Protein AF-K1PGI6-F1 (afdb_monomer_lite)

Radius of gyration: 29.98 Å; chains: 1; bounding box: 66×73×94 Å

Sequence (175 aa):
MPEKWTPDKRDNFYEDVRNVTDFQCILDNTSNPKEFRCNWNLGKYLHPLYLDVNIILSVDNGQNGVNCPQKKISEQCIWTEHDEPNINSMSNIVILNVTNLVFKTSKIFRKEFWTQNISKHAPPSFINASSSSLEQCGCATITWVTIPGGVKTTSTVTLKSQWNTVPLVSRNLDQ

Structure (mmCIF, N/CA/C/O backbone):
data_AF-K1PGI6-F1
#
_entry.id   AF-K1PGI6-F1
#
loop_
_atom_site.group_PDB
_atom_site.id
_atom_site.type_symbol
_atom_site.label_atom_id
_atom_site.label_alt_id
_atom_site.label_comp_id
_atom_site.label_asym_id
_atom_site.label_entity_id
_atom_site.label_seq_id
_atom_site.pdbx_PDB_ins_code
_atom_site.Cartn_x
_atom_site.Cartn_y
_atom_site.Cartn_z
_atom_site.occupancy
_atom_site.B_iso_or_equiv
_atom_site.auth_seq_id
_atom_site.auth_comp_id
_atom_site.auth_asym_id
_atom_site.auth_atom_id
_atom_site.pdbx_PDB_model_num
ATOM 1 N N . MET A 1 1 ? -40.470 4.940 34.195 1.00 37.72 1 MET A N 1
ATOM 2 C CA . MET A 1 1 ? -39.184 4.235 34.384 1.00 37.72 1 MET A CA 1
ATOM 3 C C . MET A 1 1 ? -38.901 3.498 33.087 1.00 37.72 1 MET A C 1
ATOM 5 O O . MET A 1 1 ? -39.742 2.683 32.735 1.00 37.72 1 MET A O 1
ATOM 9 N N . PRO A 1 2 ? -37.850 3.825 32.319 1.00 34.69 2 PRO A N 1
ATOM 10 C CA . PRO A 1 2 ? -37.581 3.095 31.091 1.00 34.69 2 PRO A CA 1
ATOM 11 C C . PRO A 1 2 ? -36.929 1.748 31.419 1.00 34.69 2 PRO A C 1
ATOM 13 O O . PRO A 1 2 ? -36.061 1.663 32.290 1.00 34.69 2 PRO A O 1
ATOM 16 N N . GLU A 1 3 ? -37.419 0.708 30.749 1.00 35.00 3 GLU A N 1
ATOM 17 C CA . GLU A 1 3 ? -36.986 -0.680 30.876 1.00 35.00 3 GLU A CA 1
ATOM 18 C C . GLU A 1 3 ? -35.479 -0.832 30.678 1.00 35.00 3 GLU A C 1
ATOM 20 O O . GLU A 1 3 ? -34.880 -0.330 29.724 1.00 35.00 3 GLU A O 1
ATOM 25 N N . LYS A 1 4 ? -34.872 -1.571 31.606 1.00 40.00 4 LYS A N 1
ATOM 26 C CA . LYS A 1 4 ? -33.492 -2.032 31.528 1.00 40.00 4 LYS A CA 1
ATOM 27 C C . LYS A 1 4 ? -33.428 -3.091 30.426 1.00 40.00 4 LYS A C 1
ATOM 29 O O . LYS A 1 4 ? -33.815 -4.234 30.648 1.00 40.00 4 LYS A O 1
ATOM 34 N N . TRP A 1 5 ? -32.941 -2.711 29.250 1.00 35.09 5 TRP A N 1
ATOM 35 C CA . TRP A 1 5 ? -32.535 -3.669 28.227 1.00 35.09 5 TRP A CA 1
ATOM 36 C C . TRP A 1 5 ? -31.377 -4.511 28.772 1.00 35.09 5 TRP A C 1
ATOM 38 O O . TRP A 1 5 ? -30.277 -4.006 28.990 1.00 35.09 5 TRP A O 1
ATOM 48 N N . THR A 1 6 ? -31.626 -5.792 29.028 1.00 43.09 6 THR A N 1
ATOM 49 C CA . THR A 1 6 ? -30.571 -6.793 29.207 1.00 43.09 6 THR A CA 1
ATOM 50 C C . THR A 1 6 ? -30.298 -7.441 27.854 1.00 43.09 6 THR A C 1
ATOM 52 O O . THR A 1 6 ? -31.225 -8.038 27.305 1.00 43.09 6 THR A O 1
ATOM 55 N N . PRO A 1 7 ? -29.076 -7.344 27.302 1.00 41.31 7 PRO A N 1
ATOM 56 C CA . PRO A 1 7 ? -28.763 -8.005 26.045 1.00 41.31 7 PRO A CA 1
ATOM 57 C C . PRO A 1 7 ? -28.815 -9.528 26.233 1.00 41.31 7 PRO A C 1
ATOM 59 O O . PRO A 1 7 ? -28.208 -10.074 27.159 1.00 41.31 7 PRO A O 1
ATOM 62 N N . ASP A 1 8 ? -29.593 -10.200 25.378 1.00 39.50 8 ASP A N 1
ATOM 63 C CA . ASP A 1 8 ? -29.679 -11.660 25.305 1.00 39.50 8 ASP A CA 1
ATOM 64 C C . ASP A 1 8 ? -28.314 -12.206 24.847 1.00 39.50 8 ASP A C 1
ATOM 66 O O . ASP A 1 8 ? -27.729 -11.737 23.872 1.00 39.50 8 ASP A O 1
ATOM 70 N N . LYS A 1 9 ? -27.791 -13.208 25.560 1.00 43.75 9 LYS A N 1
ATOM 71 C CA . LYS A 1 9 ? -26.442 -13.798 25.413 1.00 43.75 9 LYS A CA 1
ATOM 72 C C . LYS A 1 9 ? -26.228 -14.570 24.095 1.00 43.75 9 LYS A C 1
ATOM 74 O O . LYS A 1 9 ? -25.336 -15.414 24.015 1.00 43.75 9 LYS A O 1
ATOM 79 N N . ARG A 1 10 ? -27.053 -14.341 23.072 1.00 42.09 10 ARG A N 1
ATOM 80 C CA . ARG A 1 10 ? -27.073 -15.115 21.821 1.00 42.09 10 ARG A CA 1
ATOM 81 C C . ARG A 1 10 ? -26.584 -14.365 20.577 1.00 42.09 10 ARG A C 1
ATOM 83 O O . ARG A 1 10 ? -26.429 -15.016 19.553 1.00 42.09 10 ARG A O 1
ATOM 90 N N . ASP A 1 11 ? -26.194 -13.092 20.693 1.00 40.69 11 ASP A N 1
ATOM 91 C CA . ASP A 1 11 ? -25.658 -12.277 19.582 1.00 40.69 11 ASP A CA 1
ATOM 92 C C . ASP A 1 11 ? -24.184 -11.835 19.750 1.00 40.69 11 ASP A C 1
ATOM 94 O O . ASP A 1 11 ? -23.733 -10.854 19.160 1.00 40.69 11 ASP A O 1
ATOM 98 N N . ASN A 1 12 ? -23.364 -12.606 20.475 1.00 42.62 12 ASN A N 1
ATOM 99 C CA . ASN A 1 12 ? -21.928 -12.324 20.688 1.00 42.62 12 ASN A CA 1
ATOM 100 C C . ASN A 1 12 ? -21.038 -12.364 19.415 1.00 42.62 12 ASN A C 1
ATOM 102 O O . ASN A 1 12 ? -19.816 -12.287 19.513 1.00 42.62 12 ASN A O 1
ATOM 106 N N . PHE A 1 13 ? -21.603 -12.489 18.209 1.00 45.72 13 PHE A N 1
ATOM 107 C CA . PHE A 1 13 ? -20.850 -12.475 16.943 1.00 45.72 13 PHE A CA 1
ATOM 108 C C . PHE A 1 13 ? -20.705 -11.080 16.305 1.00 45.72 13 PHE A C 1
ATOM 110 O O . PHE A 1 13 ? -20.032 -10.945 15.271 1.00 45.72 13 PHE A O 1
ATOM 117 N N . TYR A 1 14 ? -21.327 -10.057 16.897 1.00 51.44 14 TYR A N 1
ATOM 118 C CA . TYR A 1 14 ? -21.473 -8.725 16.300 1.00 51.44 14 TYR A CA 1
ATOM 119 C C . TYR A 1 14 ? -20.772 -7.583 17.055 1.00 51.44 14 TYR A C 1
ATOM 121 O O . TYR A 1 14 ? -20.763 -6.457 16.559 1.00 51.44 14 TYR A O 1
ATOM 129 N N . GLU A 1 15 ? -20.163 -7.860 18.210 1.00 51.88 15 GLU A N 1
ATOM 130 C CA . GLU A 1 15 ? -19.673 -6.822 19.134 1.00 51.88 15 GLU A CA 1
ATOM 131 C C . GLU A 1 15 ? -18.176 -6.490 18.999 1.00 51.88 15 GLU A C 1
ATOM 133 O O . GLU A 1 15 ? -17.731 -5.445 19.479 1.00 51.88 15 GLU A O 1
ATOM 138 N N . ASP A 1 16 ? -17.391 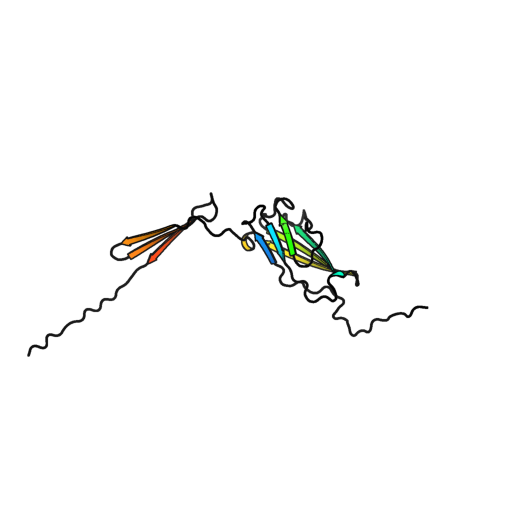-7.333 18.320 1.00 61.00 16 ASP A N 1
ATOM 139 C CA . ASP A 1 16 ? -15.932 -7.189 18.283 1.00 61.00 16 ASP A CA 1
ATOM 140 C C . ASP A 1 16 ? -15.400 -6.758 16.907 1.00 61.00 16 ASP A C 1
ATOM 142 O O . ASP A 1 16 ? -15.907 -7.157 15.851 1.00 61.00 16 ASP A O 1
ATOM 146 N N . VAL A 1 17 ? -14.350 -5.933 16.922 1.00 62.06 17 VAL A N 1
ATOM 147 C CA . VAL A 1 17 ? -13.627 -5.518 15.718 1.00 62.06 17 VAL A CA 1
ATOM 148 C C . VAL A 1 17 ? -12.964 -6.764 15.122 1.00 62.06 17 VAL A C 1
ATOM 150 O O . VAL A 1 17 ? -12.034 -7.356 15.685 1.00 62.06 17 VAL A O 1
ATOM 153 N N . ARG A 1 18 ? -13.469 -7.199 13.964 1.00 71.06 18 ARG A N 1
ATOM 154 C CA . ARG A 1 18 ? -12.996 -8.411 13.288 1.00 71.06 18 ARG A CA 1
ATOM 155 C C . ARG A 1 18 ? -11.571 -8.226 12.777 1.00 71.06 18 ARG A C 1
ATOM 157 O O . ARG A 1 18 ? -11.059 -7.115 12.668 1.00 71.06 18 ARG A O 1
ATOM 164 N N . ASN A 1 19 ? -10.907 -9.344 12.484 1.00 73.69 19 ASN A N 1
ATOM 165 C CA . ASN A 1 19 ? -9.598 -9.300 11.841 1.00 73.69 19 ASN A CA 1
ATOM 166 C C . ASN A 1 19 ? -9.714 -8.640 10.466 1.00 73.69 19 ASN A C 1
ATOM 168 O O . ASN A 1 19 ? -10.574 -9.017 9.673 1.00 73.69 19 ASN A O 1
ATOM 172 N N . VAL A 1 20 ? -8.816 -7.699 10.195 1.00 80.12 20 VAL A N 1
ATOM 173 C CA . VAL A 1 20 ? -8.649 -7.106 8.872 1.00 80.12 20 VAL A CA 1
ATOM 174 C C . VAL A 1 20 ? -8.004 -8.135 7.945 1.00 80.12 20 VAL A C 1
ATOM 176 O O . VAL A 1 20 ? -6.992 -8.744 8.303 1.00 80.12 20 VAL A O 1
ATOM 179 N N . THR A 1 21 ? -8.579 -8.328 6.759 1.00 84.44 21 THR A N 1
ATOM 180 C CA . THR A 1 21 ? -7.996 -9.160 5.696 1.00 84.44 21 THR A CA 1
ATOM 181 C C . THR A 1 21 ? -7.474 -8.289 4.562 1.00 84.44 21 THR A C 1
ATOM 183 O O . THR A 1 21 ? -7.708 -7.083 4.531 1.00 84.44 21 THR A O 1
ATOM 186 N N . ASP A 1 22 ? -6.704 -8.889 3.654 1.00 87.38 22 ASP A N 1
ATOM 187 C CA . ASP A 1 22 ? -6.222 -8.228 2.435 1.00 87.38 22 ASP A CA 1
ATOM 188 C C . ASP A 1 22 ? -5.453 -6.921 2.685 1.00 87.38 22 ASP A C 1
ATOM 190 O O . ASP A 1 22 ? -5.408 -6.044 1.830 1.00 87.38 22 ASP A O 1
ATOM 194 N N . PHE A 1 23 ? -4.817 -6.794 3.858 1.00 91.12 23 PHE A N 1
ATOM 195 C CA . PHE A 1 23 ? -4.044 -5.607 4.201 1.00 91.12 23 PHE A CA 1
ATOM 196 C C . PHE A 1 23 ? -2.729 -5.576 3.416 1.00 91.12 23 PHE A C 1
ATOM 198 O O . PHE A 1 23 ? -1.756 -6.282 3.737 1.00 91.12 23 PHE A O 1
ATOM 205 N N . GLN A 1 24 ? -2.724 -4.768 2.363 1.00 94.50 24 GLN A N 1
ATOM 206 C CA . GLN A 1 24 ? -1.662 -4.671 1.373 1.00 94.50 24 GLN A CA 1
ATOM 207 C C . GLN A 1 24 ? -1.359 -3.207 1.074 1.00 94.50 24 GLN A C 1
ATOM 209 O O . GLN A 1 24 ? -2.250 -2.361 1.112 1.00 94.50 24 GLN A O 1
ATOM 214 N N . CYS A 1 25 ? -0.103 -2.922 0.748 1.00 94.38 25 CYS A N 1
ATOM 215 C CA . CYS A 1 25 ? 0.331 -1.598 0.330 1.00 94.38 25 CYS A CA 1
ATOM 216 C C . CYS A 1 25 ? 1.180 -1.700 -0.934 1.00 94.38 25 CYS A C 1
ATOM 218 O O . CYS A 1 25 ? 1.813 -2.728 -1.179 1.00 94.38 25 CYS A O 1
ATOM 220 N N . ILE A 1 26 ? 1.170 -0.635 -1.729 1.00 94.00 26 ILE A N 1
ATOM 221 C CA . ILE A 1 26 ? 1.909 -0.479 -2.978 1.00 94.00 26 ILE A CA 1
ATOM 222 C C . ILE A 1 26 ? 2.548 0.909 -2.958 1.00 94.00 26 ILE A C 1
ATOM 224 O O . ILE A 1 26 ? 1.876 1.892 -2.652 1.00 94.00 26 ILE A O 1
ATOM 228 N N . LEU A 1 27 ? 3.827 0.989 -3.316 1.00 91.38 27 LEU A N 1
ATOM 229 C CA . LEU A 1 27 ? 4.489 2.245 -3.650 1.00 91.38 27 LEU A CA 1
ATOM 230 C C . LEU A 1 27 ? 4.467 2.398 -5.173 1.00 91.38 27 LEU A C 1
ATOM 232 O O . LEU A 1 27 ? 5.212 1.717 -5.881 1.00 91.38 27 LEU A O 1
ATOM 236 N N . ASP A 1 28 ? 3.585 3.250 -5.689 1.00 88.56 28 ASP A N 1
ATOM 237 C CA . ASP A 1 28 ? 3.503 3.547 -7.112 1.00 88.56 28 ASP A CA 1
ATOM 238 C C . ASP A 1 28 ? 4.542 4.611 -7.482 1.00 88.56 28 ASP A C 1
ATOM 240 O O . ASP A 1 28 ? 4.354 5.810 -7.283 1.00 88.56 28 ASP A O 1
ATOM 244 N N . ASN A 1 29 ? 5.669 4.150 -8.031 1.00 82.56 29 ASN A N 1
ATOM 245 C CA . ASN A 1 29 ? 6.729 5.028 -8.526 1.00 82.56 29 ASN A CA 1
ATOM 246 C C . ASN A 1 29 ? 6.426 5.577 -9.932 1.00 82.56 29 ASN A C 1
ATOM 248 O O . ASN A 1 29 ? 7.262 6.276 -10.504 1.00 82.56 29 ASN A O 1
ATOM 252 N N . THR A 1 30 ? 5.284 5.210 -10.526 1.00 78.81 30 THR A N 1
ATOM 253 C CA . THR A 1 30 ? 4.868 5.656 -11.864 1.00 78.81 30 THR A CA 1
ATOM 254 C C . THR A 1 30 ? 3.977 6.892 -11.827 1.00 78.81 30 THR A C 1
ATOM 256 O O . THR A 1 30 ? 3.839 7.566 -12.847 1.00 78.81 30 THR A O 1
ATOM 259 N N . SER A 1 31 ? 3.396 7.214 -10.669 1.00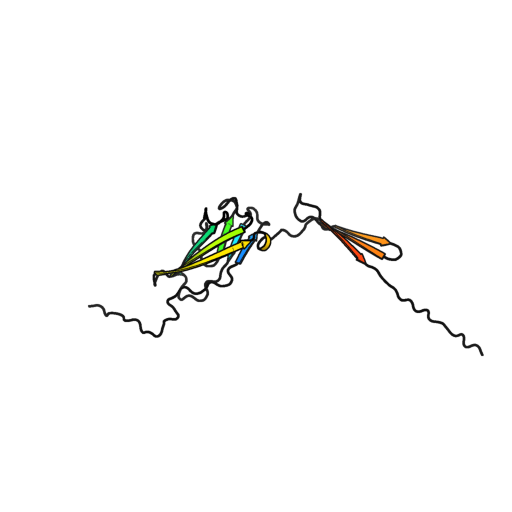 76.94 31 SER A N 1
ATOM 260 C CA . SER A 1 31 ? 2.624 8.436 -10.462 1.00 76.94 31 SER A CA 1
ATOM 261 C C . SER A 1 31 ? 3.538 9.641 -10.210 1.00 76.94 31 SER A C 1
ATOM 263 O O . SER A 1 31 ? 4.667 9.506 -9.735 1.00 76.94 31 SER A O 1
ATOM 265 N N . ASN A 1 32 ? 3.045 10.839 -10.536 1.00 79.25 32 ASN A N 1
ATOM 266 C CA . ASN A 1 32 ? 3.694 12.102 -10.189 1.00 79.25 32 ASN A CA 1
ATOM 267 C C . ASN A 1 32 ? 2.666 13.036 -9.517 1.00 79.25 32 ASN A C 1
ATOM 269 O O . ASN A 1 32 ? 1.775 13.525 -10.219 1.00 79.25 32 ASN A O 1
ATOM 273 N N . PRO A 1 33 ? 2.761 13.283 -8.198 1.00 84.31 33 PRO A N 1
ATOM 274 C CA . PRO A 1 33 ? 3.795 12.790 -7.276 1.00 84.31 33 PRO A CA 1
ATOM 275 C C . PRO A 1 33 ? 3.715 11.271 -7.041 1.00 84.31 33 PRO A C 1
ATOM 277 O O . PRO A 1 33 ? 2.705 10.634 -7.354 1.00 84.31 33 PRO A O 1
ATOM 280 N N . LYS A 1 34 ? 4.785 10.676 -6.496 1.00 86.56 34 LYS A N 1
ATOM 281 C CA . LYS A 1 34 ? 4.768 9.256 -6.113 1.00 86.56 34 LYS A CA 1
ATOM 282 C C . LYS A 1 34 ? 3.712 9.012 -5.041 1.00 86.56 34 LYS A C 1
ATOM 284 O O . LYS A 1 34 ? 3.537 9.835 -4.142 1.00 86.56 34 LYS A O 1
ATOM 289 N N . GLU A 1 35 ? 3.035 7.875 -5.134 1.00 92.50 35 GLU A N 1
ATOM 290 C CA . GLU A 1 35 ? 1.933 7.517 -4.242 1.00 92.50 35 GLU A CA 1
ATOM 291 C C . GLU A 1 35 ? 2.258 6.252 -3.445 1.00 92.50 35 GLU A C 1
ATOM 293 O O . GLU A 1 35 ? 2.545 5.197 -4.009 1.00 92.50 35 GLU A O 1
ATOM 298 N N . PHE A 1 36 ? 2.142 6.324 -2.123 1.00 94.06 36 PHE A N 1
ATOM 299 C CA .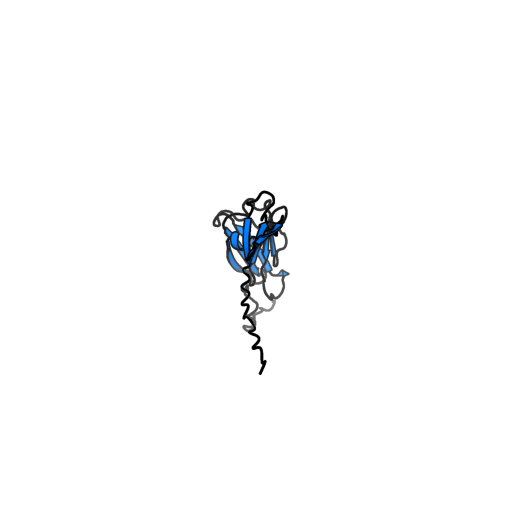 PHE A 1 36 ? 2.106 5.165 -1.240 1.00 94.06 36 PHE A CA 1
ATOM 300 C C . PHE A 1 36 ? 0.648 4.853 -0.903 1.00 94.06 36 PHE A C 1
ATOM 302 O O . PHE A 1 36 ? -0.020 5.610 -0.201 1.00 94.06 36 PHE A O 1
ATOM 309 N N . ARG A 1 37 ? 0.127 3.743 -1.421 1.00 94.75 37 ARG A N 1
ATOM 310 C CA . ARG A 1 37 ? -1.286 3.367 -1.319 1.00 94.75 37 ARG A CA 1
ATOM 311 C C . ARG A 1 37 ? -1.438 2.091 -0.515 1.00 94.75 37 ARG A C 1
ATOM 313 O O . ARG A 1 37 ? -0.868 1.071 -0.884 1.00 94.75 37 ARG A O 1
ATOM 320 N N . CYS A 1 38 ? -2.265 2.124 0.518 1.00 95.25 38 CYS A N 1
ATOM 321 C CA . CYS A 1 38 ? -2.653 0.947 1.283 1.00 95.25 38 CYS A CA 1
ATOM 322 C C . CYS A 1 38 ? -4.140 0.676 1.138 1.00 95.25 38 CYS A C 1
ATOM 324 O O . CYS A 1 38 ? -4.943 1.598 1.240 1.00 95.25 38 CYS A O 1
ATOM 326 N N . ASN A 1 39 ? -4.486 -0.598 0.987 1.00 94.75 39 ASN A N 1
ATOM 327 C CA . ASN A 1 39 ? -5.855 -1.083 0.961 1.00 94.75 39 ASN A CA 1
ATOM 328 C C . ASN A 1 39 ? -6.020 -2.198 1.994 1.00 94.75 39 ASN A C 1
ATOM 330 O O . ASN A 1 39 ? -5.072 -2.929 2.300 1.00 94.75 39 ASN A O 1
ATOM 334 N N . TRP A 1 40 ? -7.223 -2.334 2.530 1.00 92.06 40 TRP A N 1
ATOM 335 C CA . TRP A 1 40 ? -7.566 -3.385 3.474 1.00 92.06 40 TRP A CA 1
ATOM 336 C C . TRP A 1 40 ? -9.054 -3.700 3.416 1.00 92.06 40 TRP A C 1
ATOM 338 O O . TRP A 1 40 ? -9.870 -2.872 3.020 1.00 92.06 40 TRP A O 1
ATOM 348 N N . ASN A 1 41 ? -9.412 -4.898 3.863 1.00 87.56 41 ASN A N 1
ATOM 349 C CA . ASN A 1 41 ? -10.789 -5.342 3.937 1.00 87.56 41 ASN A CA 1
ATOM 350 C C . ASN A 1 41 ? -11.219 -5.458 5.398 1.00 87.56 41 ASN A C 1
ATOM 352 O O . ASN A 1 41 ? -10.654 -6.206 6.201 1.00 87.56 41 ASN A O 1
ATOM 356 N N . LEU A 1 42 ? -12.239 -4.679 5.728 1.00 81.00 42 LEU A N 1
ATOM 357 C CA . LEU A 1 42 ? -12.865 -4.624 7.039 1.00 81.00 42 LEU A CA 1
ATOM 358 C C . LEU A 1 42 ? -13.794 -5.840 7.276 1.00 81.00 42 LEU A C 1
ATOM 360 O O . LEU A 1 42 ? -14.051 -6.228 8.413 1.00 81.00 42 LEU A O 1
ATOM 364 N N . GLY A 1 43 ? -14.235 -6.522 6.221 1.00 75.31 43 GLY A N 1
ATOM 365 C CA . GLY A 1 43 ? -15.202 -7.610 6.298 1.00 75.31 43 GLY A CA 1
ATOM 366 C C . GLY A 1 43 ? -16.633 -7.102 6.496 1.00 75.31 43 GLY A C 1
ATOM 367 O O . GLY A 1 43 ? -16.932 -5.914 6.380 1.00 75.31 43 GLY A O 1
ATOM 368 N N . LYS A 1 44 ? -17.567 -8.019 6.774 1.00 67.06 44 LYS A N 1
ATOM 369 C CA . LYS A 1 44 ? -18.986 -7.671 6.955 1.00 67.06 44 LYS A CA 1
ATOM 370 C C . LYS A 1 44 ? -19.232 -7.109 8.356 1.00 67.06 44 LYS A C 1
ATOM 372 O O . LYS A 1 44 ? -19.381 -7.875 9.308 1.00 67.06 44 LYS A O 1
ATOM 377 N N . TYR A 1 45 ? -19.303 -5.786 8.460 1.00 66.06 45 TYR A N 1
ATOM 378 C CA . TYR A 1 45 ? -19.772 -5.075 9.650 1.00 66.06 45 TYR A CA 1
ATOM 379 C C . TYR A 1 45 ? -21.261 -4.728 9.557 1.00 66.06 45 TYR A C 1
ATOM 381 O O . TYR A 1 45 ? -21.807 -4.612 8.462 1.00 66.06 45 TYR A O 1
ATOM 389 N N . LEU A 1 46 ? -21.906 -4.540 10.716 1.00 53.84 46 LEU A N 1
ATOM 390 C CA . LEU A 1 46 ? -23.327 -4.177 10.824 1.00 53.84 46 LEU A CA 1
ATOM 391 C C . LEU A 1 46 ? -23.667 -2.889 10.061 1.00 53.84 46 LEU A C 1
ATOM 393 O O . LEU A 1 46 ? -24.686 -2.839 9.378 1.00 53.84 46 LEU A O 1
ATOM 397 N N . HIS A 1 47 ? -22.824 -1.854 10.174 1.00 68.81 47 HIS A N 1
ATOM 398 C CA . HIS A 1 47 ? -23.006 -0.599 9.447 1.00 68.81 47 HIS A CA 1
ATOM 399 C C . HIS A 1 47 ? -21.690 0.207 9.362 1.00 68.81 47 HIS A C 1
ATOM 401 O O . HIS A 1 47 ? -21.093 0.476 10.407 1.00 68.81 47 HIS A O 1
ATOM 407 N N . PRO A 1 48 ? -21.247 0.668 8.172 1.00 69.75 48 PRO A N 1
ATOM 408 C CA . PRO A 1 48 ? -19.998 1.427 8.012 1.00 69.75 48 PRO A CA 1
ATOM 409 C C . PRO A 1 48 ? -19.928 2.721 8.836 1.00 69.75 48 PRO A C 1
ATOM 411 O O . PRO A 1 48 ? -18.850 3.134 9.238 1.00 69.75 48 PRO A O 1
ATOM 414 N N . LEU A 1 49 ? -21.076 3.352 9.123 1.00 76.31 49 LEU A N 1
ATOM 415 C CA . LEU A 1 49 ? -21.146 4.584 9.933 1.00 76.31 49 LEU A CA 1
ATOM 416 C C . LEU A 1 49 ? -20.745 4.397 11.403 1.00 76.31 49 LEU A C 1
ATOM 418 O O . LEU A 1 49 ? -20.532 5.384 12.100 1.00 76.31 49 LEU A O 1
ATOM 422 N N . TYR A 1 50 ? -20.693 3.158 11.890 1.00 81.50 50 TYR A N 1
ATOM 423 C CA . TYR A 1 50 ? -20.316 2.862 13.272 1.00 81.50 50 TYR A CA 1
ATOM 424 C C . TYR A 1 50 ? -18.838 2.522 13.423 1.00 81.50 50 TYR A C 1
ATOM 426 O O . TYR A 1 50 ? -18.407 2.188 14.524 1.00 81.50 50 TYR A O 1
ATOM 434 N N . LEU A 1 51 ? -18.071 2.598 12.339 1.00 82.50 51 LEU A N 1
ATOM 435 C CA . LEU A 1 51 ? -16.638 2.374 12.355 1.00 82.50 51 LEU A CA 1
ATOM 436 C C . LEU A 1 51 ? -15.922 3.702 12.193 1.00 82.50 51 LEU A C 1
ATOM 438 O O . LEU A 1 51 ? -16.184 4.452 11.254 1.00 82.50 51 LEU A O 1
ATOM 442 N N . ASP A 1 52 ? -14.994 3.948 13.102 1.00 87.44 52 ASP A N 1
ATOM 443 C CA . ASP A 1 52 ? -13.973 4.965 12.942 1.00 87.44 52 ASP A CA 1
ATOM 444 C C . ASP A 1 52 ? -12.650 4.274 12.619 1.00 87.44 52 ASP A C 1
ATOM 446 O O . ASP A 1 52 ? -12.217 3.356 13.323 1.00 87.44 52 ASP A O 1
ATOM 450 N N . VAL A 1 53 ? -12.047 4.670 11.504 1.00 89.38 53 VAL A N 1
ATOM 451 C CA . VAL A 1 53 ? -10.839 4.050 10.967 1.00 89.38 53 VAL A CA 1
ATOM 452 C C . VAL A 1 53 ? -9.764 5.113 10.902 1.00 89.38 53 VAL A C 1
ATOM 454 O O . VAL A 1 53 ? -9.865 6.061 10.126 1.00 89.38 53 VAL A O 1
ATOM 457 N N . ASN A 1 54 ? -8.713 4.919 11.688 1.00 91.69 54 ASN A N 1
ATOM 458 C CA . ASN A 1 54 ? -7.519 5.740 11.631 1.00 91.69 54 ASN A CA 1
ATOM 459 C C . ASN A 1 54 ? -6.351 4.905 11.114 1.00 91.69 54 ASN A C 1
ATOM 461 O O . ASN A 1 54 ? -6.152 3.772 11.553 1.00 91.69 54 ASN A O 1
ATOM 465 N N . ILE A 1 55 ? -5.554 5.464 10.211 1.00 93.69 55 ILE A N 1
ATOM 466 C CA . ILE A 1 55 ? -4.356 4.797 9.710 1.00 93.69 55 ILE A CA 1
ATOM 467 C C . ILE A 1 55 ? -3.183 5.766 9.686 1.00 93.69 55 ILE A C 1
ATOM 469 O O . ILE A 1 55 ? -3.311 6.920 9.274 1.00 93.69 55 ILE A O 1
ATOM 473 N N . ILE A 1 56 ? -2.049 5.269 10.164 1.00 93.62 56 ILE A N 1
ATOM 474 C CA . ILE A 1 56 ? -0.811 6.016 10.338 1.00 93.62 56 ILE A CA 1
ATOM 475 C C . ILE A 1 56 ? 0.279 5.312 9.540 1.00 93.62 56 ILE A C 1
ATOM 477 O O . ILE A 1 56 ? 0.473 4.100 9.683 1.00 93.62 56 ILE A O 1
ATOM 481 N N . LEU A 1 57 ? 0.997 6.082 8.732 1.00 94.38 57 LEU A N 1
ATOM 482 C CA . LEU A 1 57 ? 2.233 5.672 8.079 1.00 94.38 57 LEU A CA 1
ATOM 483 C C . LEU A 1 57 ? 3.422 6.129 8.925 1.00 94.38 57 LEU A C 1
ATOM 485 O O . LEU A 1 57 ? 3.470 7.280 9.344 1.00 94.38 57 LEU A O 1
ATOM 489 N N . SER A 1 58 ? 4.389 5.248 9.159 1.00 92.25 58 SER A N 1
ATOM 490 C CA . SER A 1 58 ? 5.666 5.593 9.779 1.00 92.25 58 SER A CA 1
ATOM 491 C C . SER A 1 58 ? 6.831 5.007 8.995 1.00 92.25 58 SER A C 1
ATOM 493 O O . SER A 1 58 ? 6.885 3.802 8.761 1.00 92.25 58 SER A O 1
ATOM 495 N N . VAL A 1 59 ? 7.772 5.864 8.615 1.00 84.69 59 VAL A N 1
ATOM 496 C CA . VAL A 1 59 ? 8.881 5.539 7.703 1.00 84.69 59 VAL A CA 1
ATOM 497 C C . VAL A 1 59 ? 10.229 5.371 8.424 1.00 84.69 59 VAL A C 1
ATOM 499 O O . VAL A 1 59 ? 11.143 4.757 7.884 1.00 84.69 59 VAL A O 1
ATOM 502 N N . ASP A 1 60 ? 10.321 5.837 9.679 1.00 70.19 60 ASP A N 1
ATOM 503 C CA . ASP A 1 60 ? 11.549 5.881 10.490 1.00 70.19 60 ASP A CA 1
ATOM 504 C C . ASP A 1 60 ? 11.400 5.075 11.793 1.00 70.19 60 ASP A C 1
ATOM 506 O O . ASP A 1 60 ? 11.320 5.626 12.895 1.00 70.19 60 ASP A O 1
ATOM 510 N N . ASN A 1 61 ? 11.309 3.744 11.692 1.00 65.19 61 ASN A N 1
ATOM 511 C CA . ASN A 1 61 ? 11.217 2.839 12.852 1.00 65.19 61 ASN A CA 1
ATOM 512 C C . ASN A 1 61 ? 10.084 3.160 13.856 1.00 65.19 61 ASN A C 1
ATOM 514 O O . ASN A 1 61 ? 10.150 2.753 15.018 1.00 65.19 61 ASN A O 1
ATOM 518 N N . GLY A 1 62 ? 9.020 3.854 13.441 1.00 61.19 62 GLY A N 1
ATOM 519 C CA . GLY A 1 62 ? 7.902 4.195 14.325 1.00 61.19 62 GLY A CA 1
ATOM 520 C C . GLY A 1 62 ? 8.036 5.519 15.082 1.00 61.19 62 GLY A C 1
ATOM 521 O O . GLY A 1 62 ? 7.161 5.799 15.897 1.00 61.19 62 GLY A O 1
ATOM 522 N N . GLN A 1 63 ? 9.098 6.312 14.876 1.00 66.50 63 GLN A N 1
ATOM 523 C CA . GLN A 1 63 ? 9.312 7.548 15.651 1.00 66.50 63 GLN A CA 1
ATOM 524 C C . GLN A 1 63 ? 8.412 8.702 15.202 1.00 66.50 63 GLN A C 1
ATOM 526 O O . GLN A 1 63 ? 7.866 9.410 16.043 1.00 66.50 63 GLN A O 1
ATOM 531 N N . ASN A 1 64 ? 8.215 8.847 13.891 1.00 77.19 64 ASN A N 1
ATOM 532 C CA . ASN A 1 64 ? 7.331 9.849 13.304 1.00 77.19 64 ASN A CA 1
ATOM 533 C C . ASN A 1 64 ? 6.224 9.143 12.523 1.00 77.19 64 ASN A C 1
ATOM 535 O O . ASN A 1 64 ? 6.497 8.226 11.744 1.00 77.19 64 ASN A O 1
ATOM 539 N N . GLY A 1 65 ? 4.976 9.527 12.787 1.00 85.81 65 GLY A N 1
ATOM 540 C CA . GLY A 1 65 ? 3.793 8.947 12.163 1.00 85.81 65 GLY A CA 1
ATOM 541 C C . GLY A 1 65 ? 2.954 10.021 11.486 1.00 85.81 65 GLY A C 1
ATOM 542 O O . GLY A 1 65 ? 2.590 11.009 12.122 1.00 85.81 65 GLY A O 1
ATOM 543 N N . VAL A 1 66 ? 2.614 9.807 10.219 1.00 92.31 66 VAL A N 1
ATOM 544 C CA . VAL A 1 66 ? 1.748 10.685 9.430 1.00 92.31 66 VAL A CA 1
ATOM 545 C C . VAL A 1 66 ? 0.379 10.029 9.292 1.00 92.31 66 VAL A C 1
ATOM 547 O O . VAL A 1 66 ? 0.254 8.899 8.813 1.00 92.31 66 VAL A O 1
ATOM 550 N N . ASN A 1 67 ? -0.665 10.726 9.742 1.00 93.81 67 ASN A N 1
ATOM 551 C CA . ASN A 1 67 ? -2.042 10.265 9.563 1.00 93.81 67 ASN A CA 1
ATOM 552 C C . ASN A 1 67 ? -2.411 10.254 8.078 1.00 93.81 67 ASN A C 1
ATOM 554 O O . ASN A 1 67 ? -1.851 10.997 7.274 1.00 93.81 67 ASN A O 1
ATOM 558 N N . CYS A 1 68 ? -3.393 9.439 7.714 1.00 94.38 68 CYS A N 1
ATOM 559 C CA . CYS A 1 68 ? -3.954 9.486 6.374 1.00 94.38 68 CYS A CA 1
ATOM 560 C C . CYS A 1 68 ? -4.500 10.888 6.039 1.00 94.38 68 CYS A C 1
ATOM 562 O O . CYS A 1 68 ? -5.292 11.427 6.817 1.00 94.38 68 CYS A O 1
ATOM 564 N N . PRO A 1 69 ? -4.166 11.464 4.872 1.00 93.25 69 PRO A N 1
ATOM 565 C CA . PRO A 1 69 ? -4.645 12.793 4.484 1.00 93.25 69 PRO A CA 1
ATOM 566 C C . PRO A 1 69 ? -6.144 12.822 4.129 1.00 93.25 69 PRO A C 1
ATOM 568 O O . PRO A 1 69 ? -6.767 13.884 4.056 1.00 93.25 69 PRO A O 1
ATOM 571 N N . GLN A 1 70 ? -6.764 11.661 3.898 1.00 90.94 70 GLN A N 1
ATOM 572 C CA . GLN A 1 70 ? -8.167 11.561 3.498 1.00 90.94 70 GLN A CA 1
ATOM 573 C C . GLN A 1 70 ? -9.121 11.723 4.694 1.00 90.94 70 GLN A C 1
ATOM 575 O O . GLN A 1 70 ? -8.984 11.060 5.714 1.00 90.94 70 GLN A O 1
ATOM 580 N N . LYS A 1 71 ? -10.167 12.551 4.536 1.00 79.62 71 LYS A N 1
ATOM 581 C CA . LYS A 1 71 ? -11.159 12.842 5.599 1.00 79.62 71 LYS A CA 1
ATOM 582 C C . LYS A 1 71 ? -12.078 11.673 5.967 1.00 79.62 71 LYS A C 1
ATOM 584 O O . LYS A 1 71 ? -12.641 11.663 7.055 1.00 79.62 71 LYS A O 1
ATOM 589 N N . LYS A 1 72 ? -12.322 10.755 5.033 1.00 77.56 72 LYS A N 1
ATOM 590 C CA . LYS A 1 72 ? -13.139 9.556 5.245 1.00 77.56 72 LYS A CA 1
ATOM 591 C C . LYS A 1 72 ? -12.368 8.366 4.718 1.00 77.56 72 LYS A C 1
ATOM 593 O O . LYS A 1 72 ? -12.051 8.319 3.531 1.00 77.56 72 LYS A O 1
ATOM 598 N N . ILE A 1 73 ? -12.090 7.436 5.615 1.00 79.06 73 ILE A N 1
ATOM 599 C CA . ILE A 1 73 ? -11.263 6.270 5.361 1.00 79.06 73 ILE A CA 1
ATOM 600 C C . ILE A 1 73 ? -12.132 5.065 5.683 1.00 79.06 73 ILE A C 1
ATOM 602 O O . ILE A 1 73 ? -12.641 4.941 6.792 1.00 79.06 73 ILE A O 1
ATOM 606 N N . SER A 1 74 ? -12.351 4.208 4.695 1.00 78.19 74 SER A N 1
ATOM 607 C CA . SER A 1 74 ? -13.052 2.941 4.897 1.00 78.19 74 SER A CA 1
ATOM 608 C C . SER A 1 74 ? -12.093 1.787 4.652 1.00 78.19 74 SER A C 1
ATOM 610 O O . SER A 1 74 ? -11.790 1.026 5.564 1.00 78.19 74 SER A O 1
ATOM 612 N N . GLU A 1 75 ? -11.568 1.702 3.435 1.00 88.06 75 GLU A N 1
ATOM 613 C CA . GLU A 1 75 ? -10.835 0.523 2.951 1.00 88.06 75 GLU A CA 1
ATOM 614 C C . GLU A 1 75 ? -9.544 0.879 2.210 1.00 88.06 75 GLU A C 1
ATOM 616 O O . GLU A 1 75 ? -8.815 -0.012 1.782 1.00 88.06 75 GLU A O 1
ATOM 621 N N . GLN A 1 76 ? -9.248 2.173 2.052 1.00 93.12 76 GLN A N 1
ATOM 622 C CA . GLN A 1 76 ? -8.013 2.624 1.421 1.00 93.12 76 GLN A CA 1
ATOM 623 C C . GLN A 1 76 ? -7.489 3.923 2.025 1.00 93.12 76 GLN A C 1
ATOM 625 O O . GLN A 1 76 ? -8.272 4.790 2.424 1.00 93.12 76 GLN A O 1
ATOM 630 N N . CYS A 1 77 ? -6.168 4.074 1.995 1.00 95.31 77 CYS A N 1
ATOM 631 C CA . CYS A 1 77 ? -5.472 5.332 2.222 1.00 95.31 77 CYS A CA 1
ATOM 632 C C . CYS A 1 77 ? -4.345 5.536 1.200 1.00 95.31 77 CYS A C 1
ATOM 634 O O . CYS A 1 77 ? -3.693 4.572 0.793 1.00 95.31 77 CYS A O 1
ATOM 636 N N . ILE A 1 78 ? -4.108 6.784 0.803 1.00 95.12 78 ILE A N 1
ATOM 637 C CA . ILE A 1 78 ? -3.027 7.198 -0.091 1.00 95.12 78 ILE A CA 1
ATOM 638 C C . ILE A 1 78 ? -2.242 8.323 0.584 1.00 95.12 78 ILE A C 1
ATOM 640 O O . ILE A 1 78 ? -2.835 9.315 1.003 1.00 95.12 78 ILE A O 1
ATOM 644 N N . TRP A 1 79 ? -0.922 8.175 0.633 1.00 94.62 79 TRP A N 1
ATOM 645 C CA . TRP A 1 79 ? 0.032 9.228 0.970 1.00 94.62 79 TRP A CA 1
ATOM 646 C C . TRP A 1 79 ? 0.864 9.573 -0.260 1.00 94.62 79 TRP A C 1
ATOM 648 O O . TRP A 1 79 ? 1.144 8.712 -1.095 1.00 94.62 79 TRP A O 1
ATOM 658 N N . THR A 1 80 ? 1.284 10.824 -0.361 1.00 93.62 80 THR A N 1
ATOM 659 C CA . THR A 1 80 ? 2.193 11.318 -1.398 1.00 93.62 80 THR A CA 1
ATOM 660 C C . THR A 1 80 ? 3.483 11.849 -0.779 1.00 93.62 80 THR A C 1
ATOM 662 O O . THR A 1 80 ? 3.562 12.039 0.434 1.00 93.62 80 THR A O 1
ATOM 665 N N . GLU A 1 81 ? 4.485 12.158 -1.608 1.00 89.38 81 GLU A N 1
ATOM 666 C CA . GLU A 1 81 ? 5.731 12.816 -1.158 1.00 89.38 81 GLU A CA 1
ATOM 667 C C . GLU A 1 81 ? 5.490 14.189 -0.493 1.00 89.38 81 GLU A C 1
ATOM 669 O O . GLU A 1 81 ? 6.365 14.702 0.201 1.00 89.38 81 GLU A O 1
ATOM 674 N N . HIS A 1 82 ? 4.315 14.801 -0.687 1.00 90.00 82 HIS A N 1
ATOM 675 C CA . HIS A 1 82 ? 3.929 16.025 0.020 1.00 90.00 82 HIS A CA 1
ATOM 676 C C . HIS A 1 82 ? 3.456 15.764 1.452 1.00 90.00 82 HIS A C 1
ATOM 678 O O . HIS A 1 82 ? 3.620 16.632 2.307 1.00 90.00 82 HIS A O 1
ATOM 684 N N . ASP A 1 83 ? 2.855 14.599 1.698 1.00 90.12 83 ASP A N 1
ATOM 685 C CA . ASP A 1 83 ? 2.350 14.210 3.015 1.00 90.12 83 ASP A CA 1
ATOM 686 C C . ASP A 1 83 ? 3.482 13.644 3.879 1.00 90.12 83 ASP A C 1
ATOM 688 O O . ASP A 1 83 ? 3.590 13.968 5.059 1.00 90.12 83 ASP A O 1
ATOM 692 N N . GLU A 1 84 ? 4.337 12.814 3.277 1.00 89.00 84 GLU A N 1
ATOM 693 C CA . GLU A 1 84 ? 5.511 12.217 3.909 1.00 89.00 84 GLU A CA 1
ATOM 694 C C . GLU A 1 84 ? 6.670 12.169 2.889 1.00 89.00 84 GLU A C 1
ATOM 696 O O . GLU A 1 84 ? 6.660 11.342 1.971 1.00 89.00 84 GLU A O 1
ATOM 701 N N . PRO A 1 85 ? 7.678 13.054 3.013 1.00 84.69 85 PRO A N 1
ATOM 702 C CA . PRO A 1 85 ? 8.788 13.142 2.061 1.00 84.69 85 PRO A CA 1
ATOM 703 C C . PRO A 1 85 ? 9.599 11.850 1.917 1.00 84.69 85 PRO A C 1
ATOM 705 O O . PRO A 1 85 ? 10.185 11.611 0.861 1.00 84.69 85 PRO A O 1
ATOM 708 N N . ASN A 1 86 ? 9.622 11.010 2.955 1.00 87.06 86 ASN A N 1
ATOM 709 C CA . ASN A 1 86 ? 10.414 9.785 2.997 1.00 87.06 86 ASN A CA 1
ATOM 710 C C . ASN A 1 86 ? 9.570 8.518 2.753 1.00 87.06 86 ASN A C 1
ATOM 712 O O . ASN A 1 86 ? 9.928 7.435 3.214 1.00 87.06 86 ASN A O 1
ATOM 716 N N . ILE A 1 87 ? 8.472 8.593 1.985 1.00 86.44 87 ILE A N 1
ATOM 717 C CA . ILE A 1 87 ? 7.665 7.404 1.609 1.00 86.44 87 ILE A CA 1
ATOM 718 C C . ILE A 1 87 ? 8.474 6.303 0.889 1.00 86.44 87 ILE A C 1
ATOM 720 O O . ILE A 1 87 ? 8.033 5.157 0.788 1.00 86.44 87 ILE A O 1
ATOM 724 N N . ASN A 1 88 ? 9.665 6.634 0.383 1.00 84.31 88 ASN A N 1
ATOM 725 C CA . ASN A 1 88 ? 10.607 5.724 -0.267 1.00 84.31 88 ASN A CA 1
ATOM 726 C C . ASN A 1 88 ? 11.672 5.131 0.681 1.00 84.31 88 ASN A C 1
ATOM 728 O O . ASN A 1 88 ? 12.615 4.502 0.191 1.00 84.31 88 ASN A O 1
ATOM 732 N N . SER A 1 89 ? 11.538 5.309 2.002 1.00 85.94 89 SER A N 1
ATOM 733 C CA . SER A 1 89 ? 12.387 4.671 3.017 1.00 85.94 89 SER A CA 1
ATOM 734 C C . SER A 1 89 ? 12.497 3.158 2.818 1.00 85.94 89 SER A C 1
ATOM 736 O O . SER A 1 89 ? 11.668 2.532 2.161 1.00 85.94 89 SER A O 1
ATOM 738 N N . MET A 1 90 ? 13.539 2.536 3.380 1.00 86.69 90 MET A N 1
ATOM 739 C CA . MET A 1 90 ? 13.824 1.107 3.172 1.00 86.69 90 MET A CA 1
ATOM 740 C C . MET A 1 90 ? 12.651 0.197 3.579 1.00 86.69 90 MET A C 1
ATOM 742 O O . MET A 1 90 ? 12.317 -0.751 2.855 1.00 86.69 90 MET A O 1
ATOM 746 N N . SER A 1 91 ? 12.016 0.507 4.707 1.00 89.38 91 SER A N 1
ATOM 747 C CA . SER A 1 91 ? 10.766 -0.099 5.144 1.00 89.38 91 SER A CA 1
ATOM 748 C C . SER A 1 91 ? 9.788 0.972 5.617 1.00 89.38 91 SER A C 1
ATOM 750 O O . SER A 1 91 ? 10.165 2.083 5.980 1.00 89.38 91 SER A O 1
ATOM 752 N N . ASN A 1 92 ? 8.509 0.624 5.560 1.00 90.69 92 ASN A N 1
ATOM 753 C CA . ASN A 1 92 ? 7.392 1.461 5.956 1.00 90.69 92 ASN A CA 1
ATOM 754 C C . ASN A 1 92 ? 6.509 0.658 6.913 1.00 90.69 92 ASN A C 1
ATOM 756 O O . ASN A 1 92 ? 6.114 -0.472 6.615 1.00 90.69 92 ASN A O 1
ATOM 760 N N . ILE A 1 93 ? 6.178 1.228 8.064 1.00 93.06 93 ILE A N 1
ATOM 761 C CA . ILE A 1 93 ? 5.325 0.616 9.079 1.00 93.06 93 ILE A CA 1
ATOM 762 C C . ILE A 1 93 ? 3.965 1.287 9.017 1.00 93.06 93 ILE A C 1
ATOM 764 O O . ILE A 1 93 ? 3.845 2.493 9.215 1.00 93.06 93 ILE A O 1
ATOM 768 N N . VAL A 1 94 ? 2.928 0.493 8.783 1.00 93.88 94 VAL A N 1
ATOM 769 C CA . VAL A 1 94 ? 1.557 0.986 8.701 1.00 93.88 94 VAL A CA 1
ATOM 770 C C . VAL A 1 94 ? 0.771 0.461 9.891 1.00 93.88 94 VAL A C 1
ATOM 772 O O . VAL A 1 94 ? 0.756 -0.744 10.171 1.00 93.88 94 VAL A O 1
ATOM 775 N N . ILE A 1 95 ? 0.141 1.383 10.614 1.00 93.50 95 ILE A N 1
ATOM 776 C CA . ILE A 1 95 ? -0.653 1.111 11.809 1.00 93.50 95 ILE A CA 1
ATOM 777 C C . ILE A 1 95 ? -2.098 1.493 11.506 1.00 93.50 95 ILE A C 1
ATOM 779 O O . ILE A 1 95 ? -2.414 2.670 11.369 1.00 93.50 95 ILE A O 1
ATOM 783 N N . LEU A 1 96 ? -2.969 0.494 11.415 1.00 92.44 96 LEU A N 1
ATOM 784 C CA . LEU A 1 96 ? -4.404 0.636 11.204 1.00 92.44 96 LEU A CA 1
ATOM 785 C C . LEU A 1 96 ? -5.130 0.417 12.535 1.00 92.44 96 LEU A C 1
ATOM 787 O O . LEU A 1 96 ? -5.055 -0.664 13.114 1.00 92.44 96 LEU A O 1
ATOM 791 N N . ASN A 1 97 ? -5.834 1.434 13.018 1.00 91.19 97 ASN A N 1
ATOM 792 C CA . ASN A 1 97 ? -6.689 1.370 14.195 1.00 91.19 97 ASN A CA 1
ATOM 793 C C . ASN A 1 97 ? -8.155 1.439 13.762 1.00 91.19 97 ASN A C 1
ATOM 795 O O . ASN A 1 97 ? -8.581 2.420 13.155 1.00 91.19 97 ASN A O 1
ATOM 799 N N . VAL A 1 98 ? -8.923 0.406 14.093 1.00 89.00 98 VAL A N 1
ATOM 800 C CA . VAL A 1 98 ? -10.356 0.334 13.800 1.00 89.00 98 VAL A CA 1
ATOM 801 C C . VAL A 1 98 ? -11.108 0.361 15.120 1.00 89.00 98 VAL A C 1
ATOM 803 O O . VAL A 1 98 ? -10.880 -0.488 15.981 1.00 89.00 98 VAL A O 1
ATOM 806 N N . THR A 1 99 ? -12.005 1.329 15.267 1.00 87.88 99 THR A N 1
ATOM 807 C CA . THR A 1 99 ? -12.822 1.530 16.463 1.00 87.88 99 THR A CA 1
ATOM 808 C C . THR A 1 99 ? -14.294 1.380 16.120 1.00 87.88 99 THR A C 1
ATOM 810 O O . THR A 1 99 ? -14.802 2.031 15.211 1.00 87.88 99 THR A O 1
ATOM 813 N N . ASN A 1 100 ? -15.003 0.545 16.873 1.00 84.94 100 ASN A N 1
ATOM 814 C CA . ASN A 1 100 ? -16.453 0.493 16.842 1.00 84.94 100 ASN A CA 1
ATOM 815 C C . ASN A 1 100 ? -17.018 1.562 17.787 1.00 84.94 100 ASN A C 1
ATOM 817 O O . ASN A 1 100 ? -16.849 1.487 19.003 1.00 84.94 100 ASN A O 1
ATOM 821 N N . LEU A 1 101 ? -17.711 2.552 17.233 1.00 84.25 101 LEU A N 1
ATOM 822 C CA . LEU A 1 101 ? -18.228 3.702 17.976 1.00 84.25 101 LEU A CA 1
ATOM 823 C C . LEU A 1 101 ? -19.401 3.353 18.906 1.00 84.25 101 LEU A C 1
ATOM 825 O O . LEU A 1 101 ? -19.609 4.044 19.902 1.00 84.25 101 LEU A O 1
ATOM 829 N N . VAL A 1 102 ? -20.156 2.291 18.606 1.00 84.06 102 VAL A N 1
ATOM 830 C CA . VAL A 1 102 ? -21.317 1.864 19.407 1.00 84.06 102 VAL A CA 1
ATOM 831 C C . VAL A 1 102 ? -20.855 1.129 20.662 1.00 84.06 102 VAL A C 1
ATOM 833 O O . VAL A 1 102 ? -21.285 1.457 21.766 1.00 84.06 102 VAL A O 1
ATOM 836 N N . PHE A 1 103 ? -19.937 0.175 20.498 1.00 80.25 103 PHE A N 1
ATOM 837 C CA . PHE A 1 103 ? -19.440 -0.663 21.595 1.00 80.25 103 PHE A CA 1
ATOM 838 C C . PHE A 1 103 ? -18.173 -0.112 22.262 1.00 80.25 103 PHE A C 1
ATOM 840 O O . PHE A 1 103 ? -17.764 -0.612 23.307 1.00 80.25 103 PHE A O 1
ATOM 847 N N . LYS A 1 104 ? -17.565 0.938 21.690 1.00 83.44 104 LYS A N 1
ATOM 848 C CA . LYS A 1 104 ? -16.311 1.561 22.152 1.00 83.44 104 LYS A CA 1
ATOM 849 C C . LYS A 1 104 ? -15.145 0.569 22.242 1.00 83.44 104 LYS A C 1
ATOM 851 O O . LYS A 1 104 ? -14.291 0.681 23.119 1.00 83.44 104 LYS A O 1
ATOM 856 N N . THR A 1 105 ? -15.121 -0.400 21.333 1.00 84.31 105 THR A N 1
ATOM 857 C CA . THR A 1 105 ? -14.060 -1.401 21.195 1.00 84.31 105 THR A CA 1
ATOM 858 C C . THR A 1 105 ? -13.118 -1.009 20.062 1.00 84.31 105 THR A C 1
ATOM 860 O O . THR A 1 105 ? -13.564 -0.539 19.016 1.00 84.31 105 THR A O 1
ATOM 863 N N . SER A 1 106 ? -11.812 -1.199 20.257 1.00 86.81 106 SER A N 1
ATOM 864 C CA . SER A 1 106 ? -10.791 -0.843 19.265 1.00 86.81 106 SER A CA 1
ATOM 865 C C . SER A 1 106 ? -9.799 -1.977 19.055 1.00 86.81 106 SER A C 1
ATOM 867 O O . SER A 1 106 ? -9.457 -2.699 19.993 1.00 86.81 106 SER A O 1
ATOM 869 N N . LYS A 1 107 ? -9.290 -2.098 17.829 1.00 88.19 107 LYS A N 1
ATOM 870 C CA . LYS A 1 107 ? -8.253 -3.068 17.477 1.00 88.19 107 LYS A CA 1
ATOM 871 C C . LYS A 1 107 ? -7.216 -2.454 16.556 1.00 88.19 107 LYS A C 1
ATOM 873 O O . LYS A 1 107 ? -7.547 -1.772 15.588 1.00 88.19 107 LYS A O 1
ATOM 878 N N . ILE A 1 108 ? -5.957 -2.739 16.873 1.00 90.31 108 ILE A N 1
ATOM 879 C CA . ILE A 1 108 ? -4.794 -2.195 16.180 1.00 90.31 108 ILE A CA 1
ATOM 880 C C . ILE A 1 108 ? -4.142 -3.301 15.355 1.00 90.31 108 ILE A C 1
ATOM 882 O O . ILE A 1 108 ? -3.819 -4.374 15.866 1.00 90.31 108 ILE A O 1
ATOM 886 N N . PHE A 1 109 ? -3.907 -3.007 14.083 1.00 90.38 109 PHE A N 1
ATOM 887 C CA . PHE A 1 109 ? -3.200 -3.853 13.137 1.00 90.38 109 PHE A CA 1
ATOM 888 C C . PHE A 1 109 ? -1.934 -3.127 12.699 1.00 90.38 109 PHE A C 1
ATOM 890 O O . PHE A 1 109 ? -1.995 -2.065 12.086 1.00 90.38 109 PHE A O 1
ATOM 897 N N . ARG A 1 110 ? -0.775 -3.701 13.019 1.00 92.12 110 ARG A N 1
ATOM 898 C CA . ARG A 1 110 ? 0.534 -3.161 12.644 1.00 92.12 110 ARG A CA 1
ATOM 899 C C . ARG A 1 110 ? 1.194 -4.101 11.653 1.00 92.12 110 ARG A C 1
ATOM 901 O O . ARG A 1 110 ? 1.316 -5.292 11.935 1.00 92.12 110 ARG A O 1
ATOM 908 N N . LYS A 1 111 ? 1.646 -3.568 10.521 1.00 92.69 111 LYS A N 1
ATOM 909 C CA . LYS A 1 111 ? 2.369 -4.340 9.509 1.00 92.69 111 LYS A CA 1
ATOM 910 C C . LYS A 1 111 ? 3.520 -3.526 8.939 1.00 92.69 111 LYS A C 1
ATOM 912 O O . LYS A 1 111 ? 3.373 -2.339 8.671 1.00 92.69 111 LYS A O 1
ATOM 917 N N . GLU A 1 112 ? 4.660 -4.182 8.783 1.00 93.06 112 GLU A N 1
ATOM 918 C CA . GLU A 1 112 ? 5.836 -3.616 8.135 1.00 93.06 112 GLU A CA 1
ATOM 919 C C . GLU A 1 112 ? 5.890 -4.072 6.676 1.00 93.06 112 GLU A C 1
ATOM 921 O O . GLU A 1 112 ? 5.645 -5.242 6.362 1.00 93.06 112 GLU A O 1
ATOM 926 N N . PHE A 1 113 ? 6.204 -3.134 5.792 1.00 91.50 113 PHE A N 1
ATOM 927 C CA . PHE A 1 113 ? 6.327 -3.341 4.362 1.00 91.50 113 PHE A CA 1
ATOM 928 C C . PHE A 1 113 ? 7.711 -2.904 3.901 1.00 91.50 113 PHE A C 1
ATOM 930 O O . PHE A 1 113 ? 8.100 -1.750 4.054 1.00 91.50 113 PHE A O 1
ATOM 937 N N . TRP A 1 114 ? 8.441 -3.831 3.293 1.00 89.12 114 TRP A N 1
ATOM 938 C CA . TRP A 1 114 ? 9.714 -3.536 2.648 1.00 89.12 114 TRP A CA 1
ATOM 939 C C . TRP A 1 114 ? 9.456 -2.894 1.295 1.00 89.12 114 TRP A C 1
ATOM 941 O O . TRP A 1 114 ? 8.805 -3.502 0.442 1.00 89.12 114 TRP A O 1
ATOM 951 N N . THR A 1 115 ? 9.998 -1.699 1.080 1.00 87.00 115 THR A N 1
ATOM 952 C CA . THR A 1 115 ? 9.730 -0.888 -0.116 1.00 87.00 115 THR A CA 1
ATOM 953 C C . THR A 1 115 ? 10.051 -1.628 -1.408 1.00 87.00 115 THR A C 1
ATOM 955 O O . THR A 1 115 ? 9.313 -1.518 -2.381 1.00 87.00 115 THR A O 1
ATOM 958 N N . GLN A 1 116 ? 11.076 -2.478 -1.396 1.00 84.00 116 GLN A N 1
ATOM 959 C CA . GLN A 1 116 ? 11.471 -3.315 -2.533 1.00 84.00 116 GLN A CA 1
ATOM 960 C C . GLN A 1 116 ? 10.359 -4.279 -2.989 1.00 84.00 116 GLN A C 1
ATOM 962 O O . GLN A 1 116 ? 10.218 -4.534 -4.179 1.00 84.00 116 GLN A O 1
ATOM 967 N N . ASN A 1 117 ? 9.545 -4.781 -2.056 1.00 87.12 117 ASN A N 1
ATOM 968 C CA . ASN A 1 117 ? 8.506 -5.779 -2.334 1.00 87.12 117 ASN A CA 1
ATOM 969 C C . ASN A 1 117 ? 7.179 -5.153 -2.770 1.00 87.12 117 ASN A C 1
ATOM 971 O O . ASN A 1 117 ? 6.369 -5.813 -3.414 1.00 87.12 117 ASN A O 1
ATOM 975 N N . ILE A 1 118 ? 6.941 -3.902 -2.376 1.00 89.00 118 ILE A N 1
ATOM 976 C CA . ILE A 1 118 ? 5.694 -3.180 -2.654 1.00 89.00 118 ILE A CA 1
ATOM 977 C C . ILE A 1 118 ? 5.847 -2.147 -3.773 1.00 89.00 118 ILE A C 1
ATOM 979 O O . ILE A 1 118 ? 4.863 -1.532 -4.178 1.00 89.00 118 ILE A O 1
ATOM 983 N N . SER A 1 119 ? 7.069 -1.926 -4.261 1.00 87.88 119 SER A N 1
ATOM 984 C CA . SER A 1 119 ? 7.335 -0.973 -5.332 1.00 87.88 119 SER A CA 1
ATOM 985 C C . SER A 1 119 ? 6.765 -1.465 -6.653 1.00 87.88 119 SER A C 1
ATOM 987 O O . SER A 1 119 ? 7.154 -2.503 -7.185 1.00 87.88 119 SER A O 1
ATOM 989 N N . LYS A 1 120 ? 5.878 -0.661 -7.228 1.00 82.12 120 LYS A N 1
ATOM 990 C CA . LYS A 1 120 ? 5.444 -0.790 -8.610 1.00 82.12 120 LYS A CA 1
ATOM 991 C C . LYS A 1 120 ? 6.323 0.113 -9.465 1.00 82.12 120 LYS A C 1
ATOM 993 O O . LYS A 1 120 ? 6.342 1.333 -9.300 1.00 82.12 120 LYS A O 1
ATOM 998 N N . HIS A 1 121 ? 7.087 -0.506 -10.355 1.00 72.19 121 HIS A N 1
ATOM 999 C CA . HIS A 1 121 ? 7.983 0.191 -11.270 1.00 72.19 121 HIS A CA 1
ATOM 1000 C C . HIS A 1 121 ? 7.299 0.453 -12.610 1.00 72.19 121 HIS A C 1
ATOM 1002 O O . HIS A 1 121 ? 6.413 -0.298 -13.028 1.00 72.19 121 HIS A O 1
ATOM 1008 N N . ALA A 1 122 ? 7.732 1.511 -13.297 1.00 65.56 122 ALA A N 1
ATOM 1009 C CA . ALA A 1 122 ? 7.324 1.738 -14.673 1.00 65.56 122 ALA A CA 1
ATOM 1010 C C . ALA A 1 122 ? 7.797 0.562 -15.542 1.00 65.56 122 ALA A C 1
ATOM 1012 O O . ALA A 1 122 ? 8.874 0.010 -15.286 1.00 65.56 122 ALA A O 1
ATOM 1013 N N . PRO A 1 123 ? 7.017 0.161 -16.560 1.00 64.31 123 PRO A N 1
ATOM 1014 C CA . PRO A 1 123 ? 7.498 -0.814 -17.521 1.00 64.31 123 PRO A CA 1
ATOM 1015 C C . PRO A 1 123 ? 8.796 -0.304 -18.167 1.00 64.31 123 PRO A C 1
ATOM 1017 O O . PRO A 1 123 ? 8.946 0.904 -18.381 1.00 64.31 123 PRO A O 1
ATOM 1020 N N . PRO A 1 124 ? 9.743 -1.204 -18.477 1.00 64.06 124 PRO A N 1
ATOM 1021 C CA . PRO A 1 124 ? 10.991 -0.815 -19.108 1.00 64.06 124 PRO A CA 1
ATOM 1022 C C . PRO A 1 124 ? 10.722 -0.116 -20.446 1.00 64.06 124 PRO A C 1
ATOM 1024 O O . PRO A 1 124 ? 9.860 -0.516 -21.228 1.00 64.06 124 PRO A O 1
ATOM 1027 N N . SER A 1 125 ? 11.484 0.939 -20.702 1.00 62.97 125 SER A N 1
ATOM 1028 C CA . SER A 1 125 ? 11.455 1.733 -21.929 1.00 62.97 125 SER A CA 1
ATOM 1029 C C . SER A 1 125 ? 12.667 1.401 -22.808 1.00 62.97 125 SER A C 1
ATOM 1031 O O . SER A 1 125 ? 13.625 0.774 -22.353 1.00 62.97 125 SER A O 1
ATOM 1033 N N . PHE A 1 126 ? 12.630 1.808 -24.082 1.00 62.06 126 PHE A N 1
ATOM 1034 C CA . PHE A 1 126 ? 13.733 1.620 -25.041 1.00 62.06 126 PHE A CA 1
ATOM 1035 C C . PHE A 1 126 ? 14.179 0.157 -25.201 1.00 62.06 126 PHE A C 1
ATOM 1037 O O . PHE A 1 126 ? 15.370 -0.151 -25.156 1.00 62.06 126 PHE A O 1
ATOM 1044 N N . ILE A 1 127 ? 13.211 -0.746 -25.373 1.00 62.91 127 ILE A N 1
ATOM 1045 C CA . ILE A 1 127 ? 13.488 -2.157 -25.643 1.00 62.91 127 ILE A CA 1
ATOM 1046 C C . ILE A 1 127 ? 13.984 -2.286 -27.085 1.00 62.91 127 ILE A C 1
ATOM 1048 O O . ILE A 1 127 ? 13.209 -2.120 -28.024 1.00 62.91 127 ILE A O 1
ATOM 1052 N N . ASN A 1 128 ? 15.266 -2.595 -27.256 1.00 64.69 128 ASN A N 1
ATOM 1053 C CA . ASN A 1 128 ? 15.875 -2.862 -28.555 1.00 64.69 128 ASN A CA 1
ATOM 1054 C C . ASN A 1 128 ? 16.348 -4.311 -28.612 1.00 64.69 128 ASN A C 1
ATOM 1056 O O . ASN A 1 128 ? 17.129 -4.744 -27.763 1.00 64.69 128 ASN A O 1
ATOM 1060 N N . ALA A 1 129 ? 15.904 -5.029 -29.640 1.00 62.22 129 ALA A N 1
ATOM 1061 C CA . ALA A 1 129 ? 16.358 -6.373 -29.954 1.00 62.22 129 ALA A CA 1
ATOM 1062 C C . ALA A 1 129 ? 17.177 -6.343 -31.249 1.00 62.22 129 ALA A C 1
ATOM 1064 O O . ALA A 1 129 ? 16.718 -5.823 -32.265 1.00 62.22 129 ALA A O 1
ATOM 1065 N N . SER A 1 130 ? 18.379 -6.907 -31.222 1.00 68.12 130 SER A N 1
ATOM 1066 C CA . SER A 1 130 ? 19.180 -7.152 -32.419 1.00 68.12 130 SER A CA 1
ATOM 1067 C C . SER A 1 130 ? 19.527 -8.628 -32.510 1.00 68.12 130 SER A C 1
ATOM 1069 O O . SER A 1 130 ? 19.779 -9.282 -31.501 1.00 68.12 130 SER A O 1
ATOM 1071 N N . SER A 1 131 ? 19.523 -9.169 -33.724 1.00 62.44 131 SER A N 1
ATOM 1072 C CA . SER A 1 131 ? 19.908 -10.553 -33.981 1.00 62.44 131 SER A CA 1
ATOM 1073 C C . SER A 1 131 ? 21.113 -10.598 -34.904 1.00 62.44 131 SER A C 1
ATOM 1075 O O . SER A 1 131 ? 21.124 -9.920 -35.931 1.00 62.44 131 SER A O 1
ATOM 1077 N N . SER A 1 132 ? 22.092 -11.434 -34.580 1.00 60.50 132 SER A N 1
ATOM 1078 C CA . SER A 1 132 ? 23.172 -11.804 -35.487 1.00 60.50 132 SER A CA 1
ATOM 1079 C C . SER A 1 132 ? 23.124 -13.304 -35.760 1.00 60.50 132 SER A C 1
ATOM 1081 O O . SER A 1 132 ? 23.008 -14.126 -34.848 1.00 60.50 132 SER A O 1
ATOM 1083 N N . SER A 1 133 ? 23.183 -13.665 -37.040 1.00 57.84 133 SER A N 1
ATOM 1084 C CA . SER A 1 133 ? 23.355 -15.047 -37.476 1.00 57.84 133 SER A CA 1
ATOM 1085 C C . SER A 1 133 ? 24.846 -15.335 -37.626 1.00 57.84 133 SER A C 1
ATOM 1087 O O . SER A 1 133 ? 25.500 -14.777 -38.506 1.00 57.84 133 SER A O 1
ATOM 1089 N N . LEU A 1 134 ? 25.382 -16.204 -36.776 1.00 56.53 134 LEU A N 1
ATOM 1090 C CA . LEU A 1 134 ? 26.614 -16.941 -37.046 1.00 56.53 134 LEU A CA 1
ATOM 1091 C C . LEU A 1 134 ? 26.231 -18.251 -37.743 1.00 56.53 134 LEU A C 1
ATOM 1093 O O . LEU A 1 134 ? 25.139 -18.768 -37.515 1.00 56.53 134 LEU A O 1
ATOM 1097 N N . GLU A 1 135 ? 27.120 -18.806 -38.565 1.00 54.00 135 GLU A N 1
ATOM 1098 C CA . GLU A 1 135 ? 26.836 -19.940 -39.467 1.00 54.00 135 GLU A CA 1
ATOM 1099 C C . GLU A 1 135 ? 26.187 -21.178 -38.804 1.00 54.00 135 GLU A C 1
ATOM 1101 O O . GLU A 1 135 ? 25.596 -22.002 -39.494 1.00 54.00 135 GLU A O 1
ATOM 1106 N N . GLN A 1 136 ? 26.250 -21.313 -37.472 1.00 50.94 136 GLN A N 1
ATOM 1107 C CA . GLN A 1 136 ? 25.655 -22.419 -36.705 1.00 50.94 136 GLN A CA 1
ATOM 1108 C C . GLN A 1 136 ? 24.848 -21.970 -35.467 1.00 50.94 136 GLN A C 1
ATOM 1110 O O . GLN A 1 136 ? 24.371 -22.809 -34.701 1.00 50.94 136 GLN A O 1
ATOM 1115 N N . CYS A 1 137 ? 24.710 -20.663 -35.213 1.00 54.69 137 CYS A N 1
ATOM 1116 C CA . CYS A 1 137 ? 24.061 -20.116 -34.013 1.00 54.69 137 CYS A CA 1
ATOM 1117 C C . CYS A 1 137 ? 23.411 -18.756 -34.302 1.00 54.69 137 CYS A C 1
ATOM 1119 O O . CYS A 1 137 ? 24.037 -17.878 -34.890 1.00 54.69 137 CYS A O 1
ATOM 1121 N N . GLY A 1 138 ? 22.185 -18.551 -33.819 1.00 59.53 138 GLY A N 1
ATOM 1122 C CA . GLY A 1 138 ? 21.571 -17.225 -33.762 1.00 59.53 138 GLY A CA 1
ATOM 1123 C C . GLY A 1 138 ? 21.787 -16.612 -32.381 1.00 59.53 138 GLY A C 1
ATOM 1124 O O . GLY A 1 138 ? 21.397 -17.209 -31.376 1.00 59.53 138 GLY A O 1
ATOM 1125 N N . CYS A 1 139 ? 22.387 -15.428 -32.312 1.00 58.25 139 CYS A N 1
ATOM 1126 C CA . CYS A 1 139 ? 22.462 -14.650 -31.078 1.00 58.25 139 CYS A CA 1
ATOM 1127 C C . CYS A 1 139 ? 21.442 -13.516 -31.153 1.00 58.25 139 CYS A C 1
ATOM 1129 O O . CYS A 1 139 ? 21.465 -12.734 -32.100 1.00 58.25 139 CYS A O 1
ATOM 1131 N N . ALA A 1 140 ? 20.562 -13.414 -30.159 1.00 60.97 140 ALA A N 1
ATOM 1132 C CA . ALA A 1 140 ? 19.677 -12.272 -29.982 1.00 60.97 140 ALA A CA 1
ATOM 1133 C C . ALA A 1 140 ? 20.128 -11.476 -28.753 1.00 60.97 140 ALA A C 1
ATOM 1135 O O . ALA A 1 140 ? 20.222 -12.013 -27.649 1.00 60.97 140 ALA A O 1
ATOM 1136 N N . THR A 1 141 ? 20.405 -10.192 -28.934 1.00 63.41 141 THR A N 1
ATOM 1137 C CA . THR A 1 141 ? 20.722 -9.267 -27.846 1.00 63.41 141 THR A CA 1
ATOM 1138 C C . THR A 1 141 ? 19.503 -8.397 -27.594 1.00 63.41 141 THR A C 1
ATOM 1140 O O . THR A 1 141 ? 19.050 -7.699 -28.499 1.00 63.41 141 THR A O 1
ATOM 1143 N N . ILE A 1 142 ? 18.977 -8.429 -26.370 1.00 64.12 142 ILE A N 1
ATOM 1144 C CA . ILE A 1 142 ? 17.872 -7.577 -25.932 1.00 64.12 142 ILE A CA 1
ATOM 1145 C C . ILE A 1 142 ? 18.438 -6.562 -24.939 1.00 64.12 142 ILE A C 1
ATOM 1147 O O . ILE A 1 142 ? 19.050 -6.915 -23.932 1.00 64.12 142 ILE A O 1
ATOM 1151 N N . THR A 1 143 ? 18.235 -5.286 -25.229 1.00 62.56 143 THR A N 1
ATOM 1152 C CA . THR A 1 143 ? 18.617 -4.167 -24.362 1.00 62.56 143 THR A CA 1
ATOM 1153 C C . THR A 1 143 ? 17.365 -3.438 -23.924 1.00 62.56 143 THR A C 1
ATOM 1155 O O . THR A 1 143 ? 16.452 -3.263 -24.726 1.00 62.56 143 THR A O 1
ATOM 1158 N N . TRP A 1 144 ? 17.305 -3.029 -22.661 1.00 62.50 144 TRP A N 1
ATOM 1159 C CA . TRP A 1 144 ? 16.208 -2.220 -22.142 1.00 62.50 144 TRP A CA 1
ATOM 1160 C C . TRP A 1 144 ? 16.701 -1.244 -21.079 1.00 62.50 144 TRP A C 1
ATOM 1162 O O . TRP A 1 144 ? 17.783 -1.383 -20.500 1.00 62.50 144 TRP A O 1
ATOM 1172 N N . VAL A 1 145 ? 15.879 -0.234 -20.818 1.00 58.38 145 VAL A N 1
ATOM 1173 C CA . VAL A 1 145 ? 16.132 0.788 -19.810 1.00 58.38 145 VAL A CA 1
ATOM 1174 C C . VAL A 1 145 ? 14.988 0.761 -18.806 1.00 58.38 145 VAL A C 1
ATOM 1176 O O . VAL A 1 145 ? 13.826 0.925 -19.165 1.00 58.38 145 VAL A O 1
ATOM 1179 N N . THR A 1 146 ? 15.299 0.545 -17.533 1.00 52.66 146 THR A N 1
ATOM 1180 C CA . THR A 1 146 ? 14.289 0.421 -16.471 1.00 52.66 146 THR A CA 1
ATOM 1181 C C . THR A 1 146 ? 13.665 1.762 -16.066 1.00 52.66 146 THR A C 1
ATOM 1183 O O . THR A 1 146 ? 12.532 1.768 -15.601 1.00 52.66 146 THR A O 1
ATOM 1186 N N . ILE A 1 147 ? 14.357 2.895 -16.270 1.00 54.56 147 ILE A N 1
ATOM 1187 C CA . ILE A 1 147 ? 13.892 4.271 -15.979 1.00 54.56 147 ILE A CA 1
ATOM 1188 C C . ILE A 1 147 ? 14.609 5.249 -16.937 1.00 54.56 147 ILE A C 1
ATOM 1190 O O . ILE A 1 147 ? 15.806 5.057 -17.155 1.00 54.56 147 ILE A O 1
ATOM 1194 N N . PRO A 1 148 ? 13.983 6.306 -17.498 1.00 43.50 148 PRO A N 1
ATOM 1195 C CA . PRO A 1 148 ? 14.708 7.343 -18.244 1.00 43.50 148 PRO A CA 1
ATOM 1196 C C . PRO A 1 148 ? 15.874 7.918 -17.415 1.00 43.50 148 PRO A C 1
ATOM 1198 O O . PRO A 1 148 ? 15.656 8.463 -16.338 1.00 43.50 148 PRO A O 1
ATOM 1201 N N . GLY A 1 149 ? 17.116 7.754 -17.889 1.00 41.50 149 GLY A N 1
ATOM 1202 C CA . GLY A 1 149 ? 18.339 8.130 -17.153 1.00 41.50 149 GLY A CA 1
ATOM 1203 C C . GLY A 1 149 ? 18.905 7.059 -16.202 1.00 41.50 149 GLY A C 1
ATOM 1204 O O . GLY A 1 149 ? 19.934 7.289 -15.575 1.00 41.50 149 GLY A O 1
ATOM 1205 N N . GLY A 1 150 ? 18.266 5.891 -16.104 1.00 44.75 150 GLY A N 1
ATOM 1206 C CA . GLY A 1 150 ? 18.702 4.753 -15.295 1.00 44.75 150 GLY A CA 1
ATOM 1207 C C . GLY A 1 150 ? 19.739 3.849 -15.972 1.00 44.75 150 GLY A C 1
ATOM 1208 O O . GLY A 1 150 ? 20.132 4.038 -17.126 1.00 44.75 150 GLY A O 1
ATOM 1209 N N . VAL A 1 151 ? 20.180 2.830 -15.230 1.00 51.00 151 VAL A N 1
ATOM 1210 C CA . VAL A 1 151 ? 21.171 1.843 -15.684 1.00 51.00 151 VAL A CA 1
ATOM 1211 C C . VAL A 1 151 ? 20.628 1.067 -16.888 1.00 51.00 151 VAL A C 1
ATOM 1213 O O . VAL A 1 151 ? 19.564 0.453 -16.816 1.00 51.00 151 VAL A O 1
ATOM 1216 N N . LYS A 1 152 ? 21.373 1.070 -18.000 1.00 49.81 152 LYS A N 1
ATOM 1217 C CA . LYS A 1 152 ? 21.074 0.229 -19.167 1.00 49.81 152 LYS A CA 1
ATOM 1218 C C . LYS A 1 152 ? 21.298 -1.233 -18.794 1.00 49.81 152 LYS A C 1
ATOM 1220 O O . LYS A 1 152 ? 22.415 -1.610 -18.443 1.00 49.81 152 LYS A O 1
ATOM 1225 N N . THR A 1 153 ? 20.254 -2.051 -18.872 1.00 55.62 153 THR A N 1
ATOM 1226 C CA . THR A 1 153 ? 20.355 -3.494 -18.643 1.00 55.62 153 THR A CA 1
ATOM 1227 C C . THR A 1 153 ? 20.337 -4.216 -19.987 1.00 55.62 153 THR A C 1
ATOM 1229 O O . THR A 1 153 ? 19.537 -3.905 -20.870 1.00 55.62 153 THR A O 1
ATOM 1232 N N . THR A 1 154 ? 21.243 -5.178 -20.146 1.00 51.62 154 THR A N 1
ATOM 1233 C CA . THR A 1 154 ? 21.389 -5.979 -21.365 1.00 51.62 154 THR A CA 1
ATOM 1234 C C . THR A 1 154 ? 21.229 -7.445 -21.001 1.00 51.62 154 THR A C 1
ATOM 1236 O O . THR A 1 154 ? 21.808 -7.899 -20.015 1.00 51.62 154 THR A O 1
ATOM 1239 N N . SER A 1 155 ? 20.471 -8.203 -21.786 1.00 56.28 155 SER A N 1
ATOM 1240 C CA . SER A 1 155 ? 20.481 -9.665 -21.727 1.00 56.28 155 SER A CA 1
ATOM 1241 C C . SER A 1 155 ? 20.645 -10.262 -23.110 1.00 56.28 155 SER A C 1
ATOM 1243 O O . SER A 1 155 ? 20.088 -9.780 -24.096 1.00 56.28 155 SER A O 1
ATOM 1245 N N . THR A 1 156 ? 21.416 -11.340 -23.164 1.00 51.56 156 THR A N 1
ATOM 1246 C CA . THR A 1 156 ? 21.743 -12.041 -24.401 1.00 51.56 156 THR A CA 1
ATOM 1247 C C . THR A 1 156 ? 21.085 -13.409 -24.372 1.00 51.56 156 THR A C 1
ATOM 1249 O O . THR A 1 156 ? 21.297 -14.182 -23.439 1.00 51.56 156 THR A O 1
ATOM 1252 N N . VAL A 1 157 ? 20.292 -13.711 -25.396 1.00 53.91 157 VAL A N 1
ATOM 1253 C CA . VAL A 1 157 ? 19.687 -15.026 -25.604 1.00 53.91 157 VAL A CA 1
ATOM 1254 C C . VAL A 1 157 ? 20.404 -15.697 -26.770 1.00 53.91 157 VAL A C 1
ATOM 1256 O O . VAL A 1 157 ? 20.381 -15.206 -27.898 1.00 53.91 157 VAL A O 1
ATOM 1259 N N . THR A 1 158 ? 21.042 -16.833 -26.502 1.00 50.72 158 THR A N 1
ATOM 1260 C CA . THR A 1 158 ? 21.726 -17.629 -27.528 1.00 50.72 158 THR A CA 1
ATOM 1261 C C . THR A 1 158 ? 20.843 -18.802 -27.933 1.00 50.72 158 THR A C 1
ATOM 1263 O O . THR A 1 158 ? 20.587 -19.693 -27.123 1.00 50.72 158 THR A O 1
ATOM 1266 N N . LEU A 1 159 ? 20.401 -18.831 -29.191 1.00 51.75 159 LEU A N 1
ATOM 1267 C CA . LEU A 1 159 ? 19.637 -19.937 -29.762 1.00 51.75 159 LEU A CA 1
ATOM 1268 C C . LEU A 1 159 ? 20.586 -20.850 -30.549 1.00 51.75 159 LEU A C 1
ATOM 1270 O O . LEU A 1 159 ? 21.099 -20.482 -31.609 1.00 51.75 159 LEU A O 1
ATOM 1274 N N . LYS A 1 160 ? 20.824 -22.057 -30.024 1.00 49.81 160 LYS A N 1
ATOM 1275 C CA . LYS A 1 160 ? 21.571 -23.111 -30.721 1.00 49.81 160 LYS A CA 1
ATOM 1276 C C . LYS A 1 160 ? 20.591 -24.054 -31.408 1.00 49.81 160 LYS A C 1
ATOM 1278 O O . LYS A 1 160 ? 19.803 -24.713 -30.737 1.00 49.81 160 LYS A O 1
ATOM 1283 N N . SER A 1 161 ? 20.652 -24.127 -32.733 1.00 50.50 161 SER A N 1
ATOM 1284 C CA . SER A 1 161 ? 19.916 -25.123 -33.510 1.00 50.50 161 SER A CA 1
ATOM 1285 C C . SER A 1 161 ? 20.837 -26.315 -33.769 1.00 50.50 161 SER A C 1
ATOM 1287 O O . SER A 1 161 ? 21.870 -26.165 -34.416 1.00 50.50 161 SER A O 1
ATOM 1289 N N . GLN A 1 162 ? 20.503 -27.489 -33.228 1.00 50.31 162 GLN A N 1
ATOM 1290 C CA . GLN A 1 162 ? 21.172 -28.746 -33.571 1.00 50.31 162 GLN A CA 1
ATOM 1291 C C . GLN A 1 162 ? 20.295 -29.499 -34.571 1.00 50.31 162 GLN A C 1
ATOM 1293 O O . GLN A 1 162 ? 19.259 -30.050 -34.205 1.00 50.31 162 GLN A O 1
ATOM 1298 N N . TRP A 1 163 ? 20.700 -29.510 -35.840 1.00 51.50 163 TRP A N 1
ATOM 1299 C CA . TRP A 1 163 ? 20.075 -30.354 -36.855 1.00 51.50 163 TRP A CA 1
ATOM 1300 C C . TRP A 1 163 ? 20.756 -31.723 -36.851 1.00 51.50 163 TRP A C 1
ATOM 1302 O O . TRP A 1 163 ? 21.881 -31.859 -37.327 1.00 51.50 163 TRP A O 1
ATOM 1312 N N . ASN A 1 164 ? 20.073 -32.752 -36.346 1.00 47.19 164 AS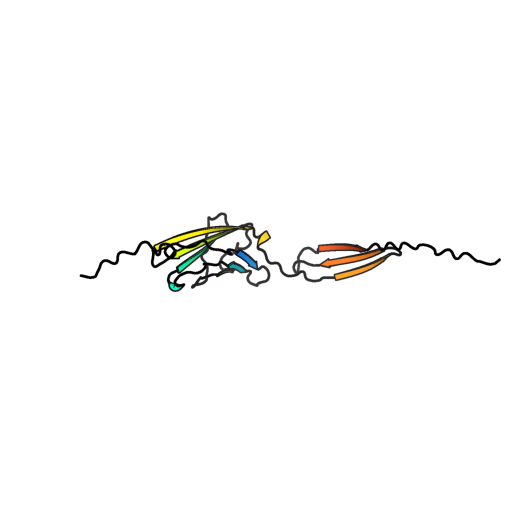N A N 1
ATOM 1313 C CA . ASN A 1 164 ? 20.490 -34.135 -36.569 1.00 47.19 164 ASN A CA 1
ATOM 1314 C C . ASN A 1 164 ? 20.095 -34.529 -37.996 1.00 47.19 164 ASN A C 1
ATOM 1316 O O . ASN A 1 164 ? 18.964 -34.945 -38.241 1.00 47.19 164 ASN A O 1
ATOM 1320 N N . THR A 1 165 ? 21.006 -34.375 -38.953 1.00 51.06 165 THR A N 1
ATOM 1321 C CA . THR A 1 165 ? 20.814 -34.929 -40.297 1.00 51.06 165 THR A CA 1
ATOM 1322 C C . THR A 1 165 ? 21.249 -36.393 -40.292 1.00 51.06 165 THR A C 1
ATOM 1324 O O . THR A 1 165 ? 22.428 -36.706 -40.162 1.00 51.06 165 THR A O 1
ATOM 1327 N N . VAL A 1 166 ? 20.286 -37.313 -40.400 1.00 50.81 166 VAL A N 1
ATOM 1328 C CA . VAL A 1 166 ? 20.574 -38.724 -40.695 1.00 50.81 166 VAL A CA 1
ATOM 1329 C C . VAL A 1 166 ? 20.709 -38.846 -42.216 1.00 50.81 166 VAL A C 1
ATOM 1331 O O . VAL A 1 166 ? 19.730 -38.572 -42.915 1.00 50.81 166 VAL A O 1
ATOM 1334 N N . PRO A 1 167 ? 21.877 -39.221 -42.766 1.00 52.03 167 PRO A N 1
ATOM 1335 C CA . PRO A 1 167 ? 22.001 -39.444 -44.200 1.00 52.03 167 PRO A CA 1
ATOM 1336 C C . PRO A 1 167 ? 21.151 -40.652 -44.615 1.00 52.03 167 PRO A C 1
ATOM 1338 O O . PRO A 1 167 ? 21.350 -41.768 -44.134 1.00 52.03 167 PRO A O 1
ATOM 1341 N N . LEU A 1 168 ? 20.198 -40.432 -45.522 1.00 49.75 168 LEU A N 1
ATOM 1342 C CA . LEU A 1 168 ? 19.474 -41.508 -46.197 1.00 49.75 168 LEU A CA 1
ATOM 1343 C C . LEU A 1 168 ? 20.417 -42.151 -47.219 1.00 49.75 168 LEU A C 1
ATOM 1345 O O . LEU A 1 168 ? 20.689 -41.585 -48.274 1.00 49.75 168 LEU A O 1
ATOM 1349 N N . VAL A 1 169 ? 20.937 -43.334 -46.893 1.00 56.72 169 VAL A N 1
ATOM 1350 C CA . VAL A 1 169 ? 21.722 -44.149 -47.827 1.00 56.72 169 VAL A CA 1
ATOM 1351 C C . VAL A 1 169 ? 20.756 -44.797 -48.820 1.00 56.72 169 VAL A C 1
ATOM 1353 O O . VAL A 1 169 ? 20.014 -45.710 -48.455 1.00 56.72 169 VAL A O 1
ATOM 1356 N N . SER A 1 170 ? 20.756 -44.359 -50.079 1.00 51.50 170 SER A N 1
ATOM 1357 C CA . SER A 1 170 ? 20.088 -45.095 -51.154 1.00 51.50 170 SER A CA 1
ATOM 1358 C C . SER A 1 170 ? 20.931 -46.321 -51.508 1.00 51.50 170 SER A C 1
ATOM 1360 O O . SER A 1 170 ? 22.022 -46.192 -52.065 1.00 51.50 170 SER A O 1
ATOM 1362 N N . ARG A 1 171 ? 20.452 -47.528 -51.187 1.00 48.06 171 ARG A N 1
ATOM 1363 C CA . ARG A 1 171 ? 20.986 -48.743 -51.815 1.00 48.06 171 ARG A CA 1
ATOM 1364 C C . ARG A 1 171 ? 20.545 -48.734 -53.276 1.00 48.06 171 ARG A C 1
ATOM 1366 O O . ARG A 1 171 ? 19.355 -48.879 -53.537 1.00 48.06 171 ARG A O 1
ATOM 1373 N N . ASN A 1 172 ? 21.486 -48.574 -54.203 1.00 47.88 172 ASN A N 1
ATOM 1374 C CA . ASN A 1 172 ? 21.252 -48.953 -55.593 1.00 47.88 172 ASN A CA 1
ATOM 1375 C C . ASN A 1 172 ? 20.981 -50.463 -55.615 1.00 47.88 172 ASN A C 1
ATOM 1377 O O . ASN A 1 172 ? 21.866 -51.262 -55.309 1.00 47.88 172 ASN A O 1
ATOM 1381 N N . LEU A 1 173 ? 19.734 -50.831 -55.896 1.00 50.12 173 LEU A N 1
ATOM 1382 C CA . LEU A 1 173 ? 19.353 -52.170 -56.325 1.00 50.12 173 LEU A CA 1
ATOM 1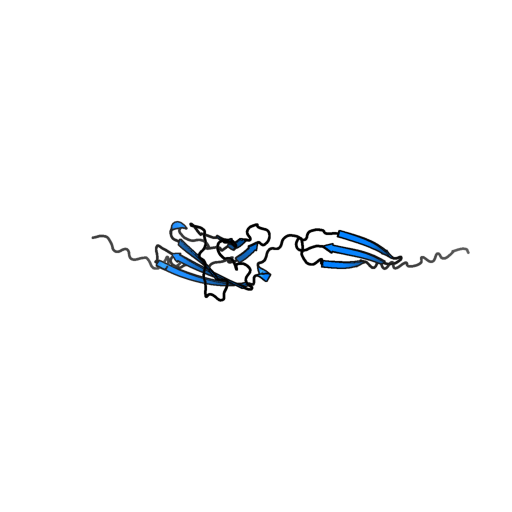383 C C . LEU A 1 173 ? 19.490 -52.189 -57.846 1.00 50.12 173 LEU A C 1
ATOM 1385 O O . LEU A 1 173 ? 18.507 -51.994 -58.547 1.00 50.12 173 LEU A O 1
ATOM 1389 N N . ASP A 1 174 ? 20.715 -52.394 -58.321 1.00 50.16 174 ASP A N 1
ATOM 1390 C CA . ASP A 1 174 ? 20.959 -52.859 -59.684 1.00 50.16 174 ASP A CA 1
ATOM 1391 C C . ASP A 1 174 ? 21.581 -54.256 -59.589 1.00 50.16 174 ASP A C 1
ATOM 1393 O O . ASP A 1 174 ? 22.791 -54.417 -59.399 1.00 50.16 174 ASP A O 1
ATOM 1397 N N . GLN A 1 175 ? 20.711 -55.263 -59.665 1.00 36.38 175 GLN A N 1
ATOM 1398 C CA . GLN A 1 175 ? 21.020 -56.615 -60.122 1.00 36.38 175 GLN A CA 1
ATOM 1399 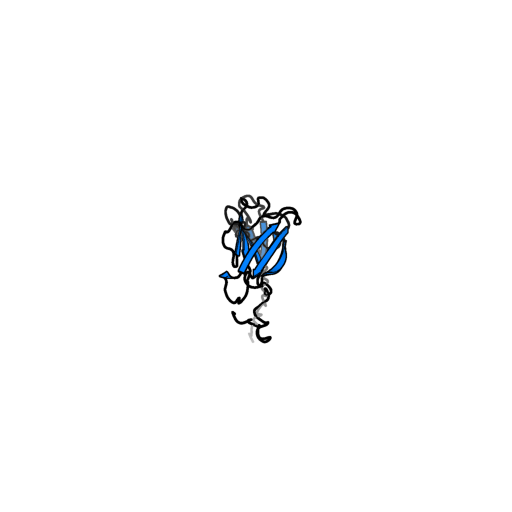C C . GLN A 1 175 ? 19.862 -57.107 -60.985 1.00 36.38 175 GLN A C 1
ATOM 1401 O O . GLN A 1 175 ? 18.704 -56.964 -60.531 1.00 36.38 175 GLN A O 1
#

Organism: Magallana gigas (NCBI:txid29159)

Secondary structure (DSSP, 8-state):
-----PPPTT-TTSSS-PPPEEEEEEEETTSSS-EEEEEEE--S-S-GGGEEEEEEEESSTTSS-EE-S-SS-SSEEEEETTT-TTTTSSEEEEEEEEEETTTTEEEEEEEEEEHHHHEEPPPPEEEEEEEEEETTEEEEEEEEESSTTSPEEEEEEEEE---------------

pLDDT: mean 72.1, std 18.43, range [34.69, 95.31]

Foldseek 3Di:
DDDDDDDDPPPVPAQAQDDKPPFAWAFEPPDVQIKIKTFIHSPDHPDQVQKDKWKWKDQDPPPDTFTFPDPDDRTMGMDGCVRPVVPVHQKMKMWMWIAGNVNRYIDIDIDMDGNVVRYDFDDWPDWDWDWDDDPFKIKIKTWTHRDVVGDIDIDIDIDGDDDPDDDDDDDPPDD